Protein AF-A0A8S9JT14-F1 (afdb_monomer_lite)

pLDDT: mean 73.16, std 17.39, range [38.69, 92.38]

Structure (mmCIF, N/CA/C/O backbone):
data_AF-A0A8S9JT14-F1
#
_entry.id   AF-A0A8S9JT14-F1
#
loop_
_atom_site.group_PDB
_atom_site.id
_atom_site.type_symbol
_atom_site.label_atom_id
_atom_site.label_alt_id
_atom_site.label_comp_id
_atom_site.label_asym_id
_atom_site.label_entity_id
_atom_site.label_seq_id
_atom_site.pdbx_PDB_ins_code
_atom_site.Cartn_x
_atom_site.Cartn_y
_atom_site.Cartn_z
_atom_site.occupancy
_atom_site.B_iso_or_equiv
_atom_site.auth_seq_id
_atom_site.auth_comp_id
_atom_site.auth_asym_id
_atom_site.auth_atom_id
_atom_site.pdbx_PDB_model_num
ATOM 1 N N . MET A 1 1 ? 30.428 2.941 -35.596 1.00 40.94 1 MET A N 1
ATOM 2 C CA . MET A 1 1 ? 30.461 1.906 -34.538 1.00 40.94 1 MET A CA 1
ATOM 3 C C . MET A 1 1 ? 30.792 2.576 -33.208 1.00 40.94 1 MET A C 1
ATOM 5 O O . MET A 1 1 ? 31.959 2.821 -32.934 1.00 40.94 1 MET A O 1
ATOM 9 N N . GLY A 1 2 ? 29.779 2.973 -32.432 1.00 41.59 2 GLY A N 1
ATOM 10 C CA . GLY A 1 2 ? 29.974 3.657 -31.148 1.00 41.59 2 GLY A CA 1
ATOM 11 C C . GLY A 1 2 ? 30.221 2.654 -30.023 1.00 41.59 2 GLY A C 1
ATOM 12 O O . GLY A 1 2 ? 29.370 1.808 -29.765 1.00 41.59 2 GLY A O 1
ATOM 13 N N . ARG A 1 3 ? 31.388 2.726 -29.373 1.00 47.41 3 ARG A N 1
ATOM 14 C CA . ARG A 1 3 ? 31.677 1.968 -28.150 1.00 47.41 3 ARG A CA 1
ATOM 15 C C . ARG A 1 3 ? 31.032 2.692 -26.971 1.00 47.41 3 ARG A C 1
ATOM 17 O O . ARG A 1 3 ? 31.517 3.742 -26.564 1.00 47.41 3 ARG A O 1
ATOM 24 N N . PHE A 1 4 ? 29.962 2.129 -26.423 1.00 48.50 4 PHE A N 1
ATOM 25 C CA . PHE A 1 4 ? 29.478 2.517 -25.102 1.00 48.50 4 PHE A CA 1
ATOM 26 C C . PHE A 1 4 ? 30.401 1.876 -24.065 1.00 48.50 4 PHE A C 1
ATOM 28 O O . PHE A 1 4 ? 30.382 0.662 -23.871 1.00 48.50 4 PHE A O 1
ATOM 35 N N . GLN A 1 5 ? 31.267 2.684 -23.454 1.00 48.69 5 GLN A N 1
ATOM 36 C CA . GLN A 1 5 ? 31.993 2.274 -22.258 1.00 48.69 5 GLN A CA 1
ATOM 37 C C . GLN A 1 5 ? 31.032 2.395 -21.077 1.00 48.69 5 GLN A C 1
ATOM 39 O O . GLN A 1 5 ? 30.582 3.492 -20.755 1.00 48.69 5 GLN A O 1
ATOM 44 N N . TYR A 1 6 ? 30.691 1.267 -20.461 1.00 43.81 6 TYR A N 1
ATOM 45 C CA . TYR A 1 6 ? 29.984 1.262 -19.189 1.00 43.81 6 TYR A CA 1
ATOM 46 C C . TYR A 1 6 ? 30.978 1.655 -18.098 1.00 43.81 6 TYR A C 1
ATOM 48 O O . TYR A 1 6 ? 31.907 0.909 -17.795 1.00 43.81 6 TYR A O 1
ATOM 56 N N . LEU A 1 7 ? 30.791 2.851 -17.546 1.00 38.69 7 LEU A N 1
ATOM 57 C CA . LEU A 1 7 ? 31.433 3.270 -16.309 1.00 38.69 7 LEU A CA 1
ATOM 58 C C . LEU A 1 7 ? 30.882 2.386 -15.172 1.00 38.69 7 LEU A C 1
ATOM 60 O O . LEU A 1 7 ? 29.657 2.302 -15.039 1.00 38.69 7 LEU A O 1
ATOM 64 N N . PRO A 1 8 ? 31.723 1.711 -14.367 1.00 42.56 8 PRO A N 1
ATOM 65 C CA . PRO A 1 8 ? 31.253 1.017 -13.176 1.00 42.56 8 PRO A CA 1
ATOM 66 C C . PRO A 1 8 ? 30.692 2.070 -12.224 1.00 42.56 8 PRO A C 1
ATOM 68 O O . PRO A 1 8 ? 31.420 2.961 -11.794 1.00 42.56 8 PRO A O 1
ATOM 71 N N . GLN A 1 9 ? 29.387 2.014 -11.960 1.00 41.53 9 GLN A N 1
ATOM 72 C CA . GLN A 1 9 ? 28.732 2.935 -11.043 1.00 41.53 9 GLN A CA 1
ATOM 73 C C . GLN A 1 9 ? 29.337 2.727 -9.654 1.00 41.53 9 GLN A C 1
ATOM 75 O O . GLN A 1 9 ? 29.134 1.689 -9.019 1.00 41.53 9 GLN A O 1
ATOM 80 N N . GLU A 1 10 ? 30.150 3.694 -9.243 1.00 42.34 10 GLU A N 1
ATOM 81 C CA . GLU A 1 10 ? 30.853 3.673 -7.976 1.00 42.34 10 GLU A CA 1
ATOM 82 C C . GLU A 1 10 ? 29.845 3.614 -6.827 1.00 42.34 10 GLU A C 1
ATOM 84 O O . GLU A 1 10 ? 28.782 4.235 -6.827 1.00 42.34 10 GLU A O 1
ATOM 89 N N . LYS A 1 11 ? 30.195 2.751 -5.884 1.00 48.19 11 LYS A N 1
ATOM 90 C CA . LYS A 1 11 ? 29.461 2.336 -4.702 1.00 48.19 11 LYS A CA 1
ATOM 91 C C . LYS A 1 11 ? 29.070 3.561 -3.860 1.00 48.19 11 LYS A C 1
ATOM 93 O O . LYS A 1 11 ? 29.922 4.131 -3.186 1.00 48.19 11 LYS A O 1
ATOM 98 N N . GLU A 1 12 ? 27.790 3.938 -3.858 1.00 43.72 12 GLU A N 1
ATOM 99 C CA . GLU A 1 12 ? 27.249 4.854 -2.842 1.00 43.72 12 GLU A CA 1
ATOM 100 C C . GLU A 1 12 ? 27.121 4.106 -1.508 1.00 43.72 12 GLU A C 1
ATOM 102 O O . GLU A 1 12 ? 26.094 3.533 -1.142 1.00 43.72 12 GLU A O 1
ATOM 107 N N . GLU A 1 13 ? 28.233 4.082 -0.787 1.00 52.16 13 GLU A N 1
ATOM 108 C CA . GLU A 1 13 ? 28.308 3.757 0.627 1.00 52.16 13 GLU A CA 1
ATOM 109 C C . GLU A 1 13 ? 27.753 4.962 1.406 1.00 52.16 13 GLU A C 1
ATOM 111 O O . GLU A 1 13 ? 28.451 5.943 1.636 1.00 52.16 13 GLU A O 1
ATOM 116 N N . GLY A 1 14 ? 26.458 4.937 1.738 1.00 45.75 14 GLY A N 1
ATOM 117 C CA . GLY A 1 14 ? 25.844 6.023 2.513 1.00 45.75 14 GLY A CA 1
ATOM 118 C C . GLY A 1 14 ? 24.320 6.073 2.546 1.00 45.75 14 GLY A C 1
ATOM 119 O O . GLY A 1 14 ? 23.759 6.714 3.432 1.00 45.75 14 GLY A O 1
ATOM 120 N N . MET A 1 15 ? 23.616 5.374 1.654 1.00 41.88 15 MET A N 1
ATOM 121 C CA . MET A 1 15 ? 22.169 5.236 1.795 1.00 41.88 15 MET A CA 1
ATOM 122 C C . MET A 1 15 ? 21.904 4.036 2.690 1.00 41.88 15 MET A C 1
ATOM 124 O O . MET A 1 15 ? 21.911 2.905 2.210 1.00 41.88 15 MET A O 1
ATOM 128 N N . SER A 1 16 ? 21.744 4.286 3.996 1.00 42.28 16 SER A N 1
ATOM 129 C CA . SER A 1 16 ? 21.322 3.291 4.984 1.00 42.28 16 SER A CA 1
ATOM 130 C C . SER A 1 16 ? 20.284 2.386 4.343 1.00 42.28 16 SER A C 1
ATOM 132 O O . SER A 1 16 ? 19.153 2.823 4.103 1.00 42.28 16 SER A O 1
ATOM 134 N N . VAL A 1 17 ? 20.710 1.161 4.002 1.00 45.09 17 VAL A N 1
ATOM 135 C CA . VAL A 1 17 ? 19.849 0.091 3.507 1.00 45.09 17 VAL A CA 1
ATOM 136 C C . VAL A 1 17 ? 18.736 0.054 4.511 1.00 45.09 17 VAL A C 1
ATOM 138 O O . VAL A 1 17 ? 18.968 -0.272 5.673 1.00 45.09 17 VAL A O 1
ATOM 141 N N . SER A 1 18 ? 17.583 0.564 4.093 1.00 43.09 18 SER A N 1
ATOM 142 C CA . SER A 1 18 ? 16.509 0.866 5.006 1.00 43.09 18 SER A CA 1
ATOM 143 C C . SER A 1 18 ? 16.251 -0.434 5.736 1.00 43.09 18 SER A C 1
ATOM 145 O O . SER A 1 18 ? 15.911 -1.439 5.107 1.00 43.09 18 SER A O 1
ATOM 147 N N . THR A 1 19 ? 16.491 -0.472 7.039 1.00 53.97 19 THR A N 1
ATOM 148 C CA . THR A 1 19 ? 15.917 -1.530 7.849 1.00 53.97 19 THR A CA 1
ATOM 149 C C . THR A 1 19 ? 14.422 -1.399 7.599 1.00 53.97 19 THR A C 1
ATOM 151 O O . THR A 1 19 ? 13.896 -0.285 7.486 1.00 53.97 19 TH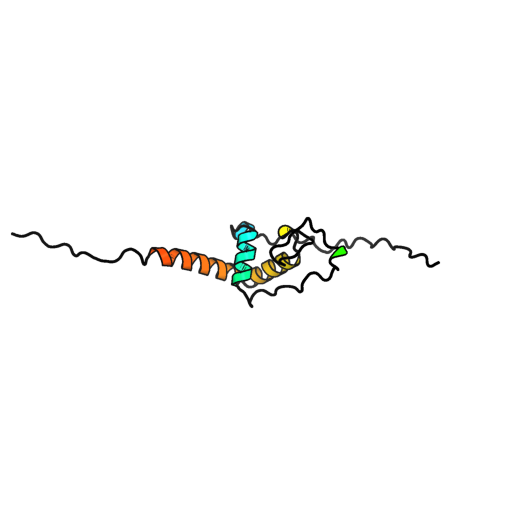R A O 1
ATOM 154 N N . TRP A 1 20 ? 13.740 -2.505 7.327 1.00 52.53 20 TRP A N 1
ATOM 155 C CA . TRP A 1 20 ? 12.284 -2.473 7.239 1.00 52.53 20 TRP A CA 1
ATOM 156 C C . TRP A 1 20 ? 11.734 -1.670 8.418 1.00 52.53 20 TRP A C 1
ATOM 158 O O . TRP A 1 20 ? 12.276 -1.832 9.516 1.00 52.53 20 TRP A O 1
ATOM 168 N N . PRO A 1 21 ? 10.740 -0.774 8.215 1.00 63.75 21 PRO A N 1
ATOM 169 C CA . PRO A 1 21 ? 10.074 -0.195 9.370 1.00 63.75 21 PRO A CA 1
ATOM 170 C C . PRO A 1 21 ? 9.668 -1.373 10.244 1.00 63.75 21 PRO A C 1
ATOM 172 O O . PRO A 1 21 ? 9.140 -2.358 9.718 1.00 63.75 21 PRO A O 1
ATOM 175 N N . ASP A 1 22 ? 10.030 -1.319 11.523 1.00 62.28 22 ASP A N 1
ATOM 176 C CA . ASP A 1 22 ? 9.795 -2.432 12.425 1.00 62.28 22 ASP A CA 1
ATOM 177 C C . ASP A 1 22 ? 8.288 -2.558 12.670 1.00 62.28 22 ASP A C 1
ATOM 179 O O . ASP A 1 22 ? 7.699 -1.972 13.579 1.00 62.28 22 ASP A O 1
ATOM 183 N N . ILE A 1 23 ? 7.643 -3.267 11.749 1.00 66.38 23 ILE A N 1
ATOM 184 C CA . ILE A 1 23 ? 6.221 -3.579 11.754 1.00 66.38 23 ILE A CA 1
ATOM 185 C C . ILE A 1 23 ? 5.929 -4.774 12.659 1.00 66.38 23 ILE A C 1
ATOM 187 O O . ILE A 1 23 ? 4.756 -5.078 12.864 1.00 66.38 23 ILE A O 1
ATOM 191 N N . SER A 1 24 ? 6.954 -5.412 13.249 1.00 65.69 24 SER A N 1
ATOM 192 C CA . SER A 1 24 ? 6.756 -6.491 14.225 1.00 65.69 24 SER A CA 1
ATOM 193 C C . SER A 1 24 ? 5.907 -6.012 15.407 1.00 65.69 24 SER A C 1
ATOM 195 O O . SER A 1 24 ? 5.060 -6.747 15.910 1.00 65.69 24 SER A O 1
ATOM 197 N N . HIS A 1 25 ? 6.019 -4.728 15.757 1.00 67.81 25 HIS A N 1
ATOM 198 C CA . HIS A 1 25 ? 5.199 -4.086 16.780 1.00 67.81 25 HIS A CA 1
ATOM 199 C C . HIS A 1 25 ? 3.703 -4.003 16.443 1.00 67.81 25 HIS A C 1
ATOM 201 O O . HIS A 1 25 ? 2.893 -3.836 17.352 1.00 67.81 25 HIS A O 1
ATOM 207 N N . LEU A 1 26 ? 3.315 -4.088 15.167 1.00 70.44 26 LEU A N 1
ATOM 208 C CA . LEU A 1 26 ? 1.912 -3.998 14.750 1.00 70.44 26 LEU A CA 1
ATOM 209 C C . LEU A 1 26 ? 1.196 -5.349 14.784 1.00 70.44 26 LEU A C 1
ATOM 211 O O . LEU A 1 26 ? -0.022 -5.365 14.667 1.00 70.44 26 LEU A O 1
ATOM 215 N N . SER A 1 27 ? 1.919 -6.461 14.974 1.00 75.88 27 SER A N 1
ATOM 216 C CA . SER A 1 27 ? 1.350 -7.817 15.055 1.00 75.88 27 SER A CA 1
ATOM 217 C C . SER A 1 27 ? 0.428 -8.191 13.878 1.00 75.88 27 SER A C 1
ATOM 219 O O . SER A 1 27 ? -0.511 -8.958 14.064 1.00 75.88 27 SER A O 1
ATOM 221 N N . ILE A 1 28 ? 0.671 -7.651 12.677 1.00 82.75 28 ILE A N 1
ATOM 222 C CA . ILE A 1 28 ? -0.105 -7.958 11.464 1.00 82.75 28 ILE A CA 1
ATOM 223 C C . ILE A 1 28 ? 0.785 -8.525 10.367 1.00 82.75 28 ILE A C 1
ATOM 225 O O . ILE A 1 28 ? 1.964 -8.184 10.251 1.00 82.75 28 ILE A O 1
ATOM 229 N N . SER A 1 29 ? 0.201 -9.377 9.534 1.00 87.06 29 SER A N 1
ATOM 230 C CA . SER A 1 29 ? 0.874 -9.943 8.369 1.00 87.06 29 SER A CA 1
ATOM 231 C C . SER A 1 29 ? 0.953 -8.943 7.203 1.00 87.06 29 SER A C 1
ATOM 233 O O . SER A 1 29 ? 0.141 -8.023 7.083 1.00 87.06 29 SER A O 1
ATOM 235 N N . THR A 1 30 ? 1.912 -9.131 6.289 1.00 86.19 30 THR A N 1
ATOM 236 C CA . THR A 1 30 ? 2.034 -8.336 5.049 1.00 86.19 30 THR A CA 1
ATOM 237 C C . THR A 1 30 ? 0.727 -8.240 4.238 1.00 86.19 30 THR A C 1
ATOM 239 O O . THR A 1 30 ? 0.364 -7.125 3.853 1.00 86.19 30 THR A O 1
ATOM 242 N N . PRO A 1 31 ? -0.029 -9.330 3.977 1.00 88.25 31 PRO A N 1
ATOM 243 C CA . PRO A 1 31 ? -1.292 -9.224 3.242 1.00 88.25 31 PRO A CA 1
ATOM 244 C C . PRO A 1 31 ? -2.364 -8.426 3.998 1.00 88.25 31 PRO A C 1
ATOM 246 O O . PRO A 1 31 ? -3.112 -7.667 3.376 1.00 88.25 31 PRO A O 1
ATOM 249 N N . GLU A 1 32 ? -2.433 -8.546 5.326 1.00 89.44 32 GLU A N 1
ATOM 250 C CA . GLU A 1 32 ? -3.349 -7.746 6.148 1.00 89.44 32 GLU A CA 1
ATOM 251 C C . GLU A 1 32 ? -2.991 -6.265 6.100 1.00 89.44 32 GLU A C 1
ATOM 253 O O . GLU A 1 32 ? -3.879 -5.428 5.938 1.00 89.44 32 GLU A O 1
ATOM 258 N N . LEU A 1 33 ? -1.698 -5.942 6.156 1.00 89.56 33 LEU A N 1
ATOM 259 C CA . LEU A 1 33 ? -1.207 -4.579 6.009 1.00 89.56 33 LEU A CA 1
ATOM 260 C C . LEU A 1 33 ? -1.614 -3.985 4.657 1.00 89.56 33 LEU A C 1
ATOM 262 O O . LEU A 1 33 ? -2.202 -2.906 4.613 1.00 89.56 33 LEU A O 1
ATOM 266 N N . VAL A 1 34 ? -1.378 -4.699 3.554 1.00 90.38 34 VAL A N 1
ATOM 267 C CA . VAL A 1 34 ? -1.787 -4.240 2.215 1.00 90.38 34 VAL A CA 1
ATOM 268 C C . VAL A 1 34 ? -3.305 -4.056 2.130 1.00 90.38 34 VAL A C 1
ATOM 270 O O . VAL A 1 34 ? -3.787 -3.093 1.528 1.00 90.38 34 VAL A O 1
ATOM 273 N N . ASN A 1 35 ? -4.083 -4.944 2.753 1.00 90.50 35 ASN A N 1
ATOM 274 C CA . ASN A 1 35 ? -5.534 -4.800 2.814 1.00 90.50 35 ASN A CA 1
ATOM 275 C C . ASN A 1 35 ? -5.971 -3.579 3.642 1.00 90.50 35 ASN A C 1
ATOM 277 O O . ASN A 1 35 ? -6.882 -2.865 3.226 1.00 90.50 35 ASN A O 1
ATOM 281 N N . ALA A 1 36 ? -5.329 -3.317 4.781 1.00 90.56 36 ALA A N 1
ATOM 282 C CA . ALA A 1 36 ? -5.613 -2.158 5.622 1.00 90.56 36 ALA A CA 1
ATOM 283 C C . ALA A 1 36 ? -5.323 -0.850 4.874 1.00 90.56 36 ALA A C 1
ATOM 285 O O . ALA A 1 36 ? -6.191 0.016 4.790 1.00 90.56 36 ALA A O 1
ATOM 286 N N . LEU A 1 37 ? -4.157 -0.747 4.230 1.00 90.56 37 LEU A N 1
ATOM 287 C CA . LEU A 1 37 ? -3.796 0.411 3.408 1.00 90.56 37 LEU A CA 1
ATOM 288 C C . LEU A 1 37 ? -4.816 0.656 2.289 1.00 90.56 37 LEU A C 1
ATOM 290 O O . LEU A 1 37 ? -5.229 1.787 2.047 1.00 90.56 37 LEU A O 1
ATOM 294 N N . ARG A 1 38 ? -5.304 -0.407 1.645 1.00 89.00 38 ARG A N 1
ATOM 295 C CA . ARG A 1 38 ? -6.342 -0.285 0.615 1.00 89.00 38 ARG A CA 1
ATOM 296 C C . ARG A 1 38 ? -7.657 0.279 1.164 1.00 89.00 38 ARG A C 1
ATOM 298 O O . ARG A 1 38 ? -8.320 1.035 0.461 1.00 89.00 38 ARG A O 1
ATOM 305 N N . GLN A 1 39 ? -8.029 -0.065 2.397 1.00 90.31 39 GLN A N 1
ATOM 306 C CA . GLN A 1 39 ? -9.228 0.471 3.052 1.00 90.31 39 GLN A CA 1
ATOM 307 C C . GLN A 1 39 ? -9.060 1.931 3.499 1.00 90.31 39 GLN A C 1
ATOM 309 O O . GLN A 1 39 ? -10.032 2.681 3.491 1.00 90.31 39 GLN A O 1
ATOM 314 N N . MET A 1 40 ? -7.837 2.356 3.828 1.00 90.19 40 MET A N 1
ATOM 315 C CA . MET A 1 40 ? -7.528 3.755 4.151 1.00 90.19 40 MET A CA 1
ATOM 316 C C . MET A 1 40 ? -7.673 4.703 2.943 1.00 90.19 40 MET A C 1
ATOM 318 O O . MET A 1 40 ? -7.778 5.920 3.119 1.00 90.19 40 MET A O 1
ATOM 322 N N . GLY A 1 41 ? -7.708 4.166 1.718 1.00 86.06 41 GLY A N 1
ATOM 323 C CA . GLY A 1 41 ? -8.084 4.899 0.510 1.00 86.06 41 GLY A CA 1
ATOM 324 C C . GLY A 1 41 ? -7.207 6.125 0.252 1.00 86.06 41 GLY A C 1
ATOM 325 O O . GLY A 1 41 ? -5.996 6.009 0.096 1.00 86.06 41 GLY A O 1
ATOM 326 N N . GLN A 1 42 ? -7.821 7.313 0.212 1.00 80.94 42 GLN A N 1
ATOM 327 C CA . GLN A 1 42 ? -7.163 8.574 -0.162 1.00 80.94 42 GLN A CA 1
ATOM 328 C C . GLN A 1 42 ? -6.017 8.990 0.779 1.00 80.94 42 GLN A C 1
ATOM 330 O O . GLN A 1 42 ? -5.159 9.776 0.377 1.00 80.94 42 GLN A O 1
ATOM 335 N N . GLN A 1 43 ? -5.994 8.461 2.007 1.00 78.81 43 GLN A N 1
ATOM 336 C CA . GLN A 1 43 ? -4.924 8.703 2.979 1.00 78.81 43 GLN A CA 1
ATOM 337 C C . GLN A 1 43 ? -3.612 8.013 2.593 1.00 78.81 43 GLN A C 1
ATOM 339 O O . GLN A 1 43 ? -2.559 8.402 3.095 1.00 78.81 43 GLN A O 1
ATOM 344 N N . VAL A 1 44 ? -3.682 7.009 1.712 1.00 83.75 44 VAL A N 1
ATOM 345 C CA . VAL A 1 44 ? -2.531 6.279 1.190 1.00 83.75 44 VAL A CA 1
ATOM 346 C C . VAL A 1 44 ? -2.150 6.868 -0.156 1.00 83.75 44 VAL A C 1
ATOM 348 O O . VAL A 1 44 ? -2.925 6.848 -1.117 1.00 83.75 44 VAL A O 1
ATOM 351 N N . LYS A 1 45 ? -0.930 7.386 -0.252 1.00 77.19 45 LYS A N 1
ATOM 352 C CA . LYS A 1 45 ? -0.376 7.828 -1.528 1.00 77.19 45 LYS A CA 1
ATOM 353 C C . LYS A 1 45 ? 0.099 6.606 -2.298 1.00 77.19 45 LYS A C 1
ATOM 355 O O . LYS A 1 45 ? 1.256 6.207 -2.205 1.00 77.19 45 LYS A O 1
ATOM 360 N N . CYS A 1 46 ? -0.798 6.017 -3.087 1.00 65.62 46 CYS A N 1
ATOM 361 C CA . CYS A 1 46 ? -0.393 4.992 -4.038 1.00 65.62 46 CYS A CA 1
ATOM 362 C C . CYS A 1 46 ? 0.647 5.582 -5.007 1.00 65.62 46 CYS A C 1
ATOM 364 O O . CYS A 1 46 ? 0.369 6.583 -5.677 1.00 65.62 46 CYS A O 1
ATOM 366 N N . PRO A 1 47 ? 1.839 4.980 -5.100 1.00 65.31 47 PRO A N 1
ATOM 367 C CA . PRO A 1 47 ? 2.835 5.391 -6.068 1.00 65.31 47 PRO A CA 1
ATOM 368 C C . PRO A 1 47 ? 2.306 5.184 -7.492 1.00 65.31 47 PRO A C 1
ATOM 370 O O . PRO A 1 47 ? 1.476 4.299 -7.730 1.00 65.31 47 PRO A O 1
ATOM 373 N N . PRO A 1 48 ? 2.814 5.949 -8.472 1.00 65.25 48 PRO A N 1
ATOM 374 C CA . PRO A 1 48 ? 2.611 5.627 -9.876 1.00 65.25 48 PRO A CA 1
ATOM 375 C C . PRO A 1 48 ? 3.038 4.183 -10.156 1.00 65.25 48 PRO A C 1
ATOM 377 O O . PRO A 1 48 ? 4.039 3.716 -9.606 1.00 65.25 48 PRO A O 1
ATOM 380 N N . LYS A 1 49 ? 2.312 3.498 -11.051 1.00 64.88 49 LYS A N 1
ATOM 381 C CA . LYS A 1 49 ? 2.699 2.163 -11.528 1.00 64.88 49 LYS A CA 1
ATOM 382 C C . LYS A 1 49 ? 4.151 2.167 -12.003 1.00 64.88 49 LYS A C 1
ATOM 384 O O . LYS A 1 49 ? 4.661 3.186 -12.478 1.00 64.88 49 LYS A O 1
ATOM 389 N N . MET A 1 50 ? 4.804 1.016 -11.862 1.00 64.94 50 MET A N 1
ATOM 390 C CA . MET A 1 50 ? 6.226 0.857 -12.144 1.00 64.94 50 MET A CA 1
ATOM 391 C C . MET A 1 50 ? 6.564 1.422 -13.532 1.00 64.94 50 MET A C 1
ATOM 393 O O . MET A 1 50 ? 5.957 1.045 -14.529 1.00 64.94 50 MET A O 1
ATOM 397 N N . LYS A 1 51 ? 7.529 2.345 -13.613 1.00 67.19 51 LYS A N 1
ATOM 398 C CA . LYS A 1 51 ? 7.873 3.013 -14.884 1.00 67.19 51 LYS A CA 1
ATOM 399 C C . LYS A 1 51 ? 8.620 2.107 -15.868 1.00 67.19 51 LYS A C 1
ATOM 401 O O . LYS A 1 51 ? 8.762 2.465 -17.032 1.00 67.19 51 LYS A O 1
ATOM 406 N N . ALA A 1 52 ? 9.119 0.963 -15.401 1.00 67.44 52 ALA A N 1
ATOM 407 C CA . ALA A 1 52 ? 9.798 -0.003 -16.249 1.00 67.44 52 ALA A CA 1
ATOM 408 C C . ALA A 1 52 ? 8.804 -0.613 -17.259 1.00 67.44 52 ALA A C 1
ATOM 410 O O . ALA A 1 52 ? 7.708 -1.006 -16.838 1.00 67.44 52 ALA A O 1
ATOM 411 N N . PRO A 1 53 ? 9.172 -0.714 -18.553 1.00 68.81 53 PRO A N 1
ATOM 412 C CA . PRO A 1 53 ? 8.357 -1.400 -19.551 1.00 68.81 53 PRO A CA 1
ATOM 413 C C . PRO A 1 53 ? 8.086 -2.848 -19.140 1.00 68.81 53 PRO A C 1
ATOM 415 O O . PRO A 1 53 ? 8.929 -3.471 -18.492 1.00 68.81 53 PRO A O 1
ATOM 418 N N . ASP A 1 54 ? 6.945 -3.396 -19.557 1.00 69.12 54 ASP A N 1
ATOM 419 C CA . ASP A 1 54 ? 6.515 -4.750 -19.181 1.00 69.12 54 ASP A CA 1
ATOM 420 C C . ASP A 1 54 ? 7.559 -5.831 -19.502 1.00 69.12 54 ASP A C 1
ATOM 422 O O . ASP A 1 54 ? 7.706 -6.787 -18.748 1.00 69.12 54 ASP A O 1
ATOM 426 N N . SER A 1 55 ? 8.367 -5.638 -20.550 1.00 69.00 55 SER A N 1
ATOM 427 C CA . SER A 1 55 ? 9.459 -6.543 -20.936 1.00 69.00 55 SER A CA 1
ATOM 428 C C . SER A 1 55 ? 10.594 -6.656 -19.910 1.00 69.00 55 SER A C 1
ATOM 430 O O . SER A 1 55 ? 11.366 -7.607 -19.962 1.00 69.00 55 SER A O 1
ATOM 432 N N . PHE A 1 56 ? 10.725 -5.686 -19.002 1.00 68.25 56 PHE A N 1
ATOM 433 C CA . PHE A 1 56 ? 11.715 -5.694 -17.918 1.00 68.25 56 PHE A CA 1
ATOM 434 C C . PHE A 1 56 ? 11.123 -6.182 -16.593 1.00 68.25 56 PHE A C 1
ATOM 436 O O 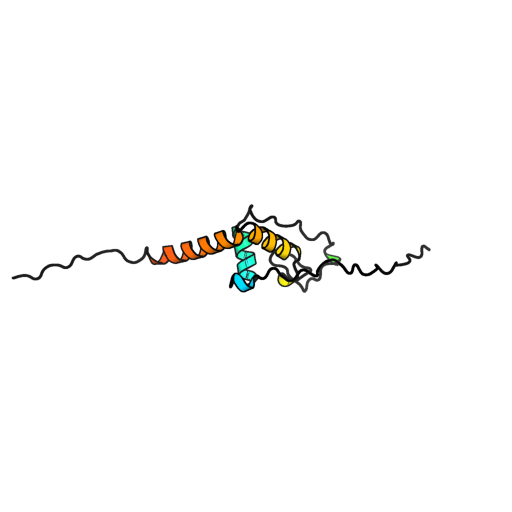. PHE A 1 56 ? 11.832 -6.264 -15.590 1.00 68.25 56 PHE A O 1
ATOM 443 N N . ARG A 1 57 ? 9.821 -6.485 -16.565 1.00 80.38 57 ARG A N 1
ATOM 444 C CA . ARG A 1 57 ? 9.140 -7.000 -15.380 1.00 80.38 57 ARG A CA 1
ATOM 445 C C . ARG A 1 57 ? 9.278 -8.515 -15.372 1.00 80.38 57 ARG A C 1
ATOM 447 O O . ARG A 1 57 ? 8.988 -9.173 -16.364 1.00 80.38 57 ARG A O 1
ATOM 454 N N . ASN A 1 58 ? 9.711 -9.076 -14.248 1.00 80.62 58 ASN A N 1
ATOM 455 C CA . ASN A 1 58 ? 9.691 -10.519 -14.054 1.00 80.62 58 ASN A CA 1
ATOM 456 C C . ASN A 1 58 ? 8.236 -10.988 -13.820 1.00 80.62 58 ASN A C 1
ATOM 458 O O . ASN A 1 58 ? 7.676 -10.663 -12.770 1.00 80.62 58 ASN A O 1
ATOM 462 N N . PRO A 1 59 ? 7.623 -11.761 -14.739 1.00 82.94 59 PRO A N 1
ATOM 463 C CA . PRO A 1 59 ? 6.245 -12.234 -14.592 1.00 82.94 59 PRO A CA 1
ATOM 464 C C . PRO A 1 59 ? 6.083 -13.284 -13.483 1.00 82.94 59 PRO A C 1
ATOM 466 O O . PRO A 1 59 ? 4.969 -13.554 -13.055 1.00 82.94 59 PRO A O 1
ATOM 469 N N . GLY A 1 60 ? 7.176 -13.873 -12.988 1.00 88.38 60 GLY A N 1
ATOM 470 C CA . GLY A 1 60 ? 7.149 -14.806 -11.861 1.00 88.38 60 GLY A CA 1
ATOM 471 C C . GLY A 1 60 ? 7.037 -14.133 -10.489 1.00 88.38 60 GLY A C 1
ATOM 472 O O . GLY A 1 60 ? 6.938 -14.834 -9.484 1.00 88.38 60 GLY A O 1
ATOM 473 N N . LEU A 1 61 ? 7.084 -12.798 -10.419 1.00 89.88 61 LEU A N 1
ATOM 474 C CA . LEU A 1 61 ? 7.020 -12.036 -9.171 1.00 89.88 61 LEU A CA 1
ATOM 475 C C . LEU A 1 61 ? 5.818 -11.094 -9.193 1.00 89.88 61 LEU A C 1
ATOM 477 O O . LEU A 1 61 ? 5.656 -10.326 -10.140 1.00 89.88 61 LEU A O 1
ATOM 481 N N . TRP A 1 62 ? 5.008 -11.138 -8.136 1.00 90.25 62 TRP A N 1
ATOM 482 C CA . TRP A 1 62 ? 3.773 -10.367 -8.004 1.00 90.25 62 TRP A CA 1
ATOM 483 C C . TRP A 1 62 ? 3.803 -9.460 -6.773 1.00 90.25 62 TRP A C 1
ATOM 485 O O . TRP A 1 62 ? 4.156 -9.904 -5.679 1.00 90.25 62 TRP A O 1
ATOM 495 N N . CYS A 1 63 ? 3.386 -8.206 -6.950 1.00 89.62 63 CYS A N 1
ATOM 496 C CA . CYS A 1 63 ? 3.247 -7.227 -5.879 1.00 89.62 63 CYS A CA 1
ATOM 497 C C . CYS A 1 63 ? 1.771 -6.862 -5.689 1.00 89.62 63 CYS A C 1
ATOM 499 O O . CYS A 1 63 ? 1.175 -6.175 -6.520 1.00 89.62 63 CYS A O 1
ATOM 501 N N . ASP A 1 64 ? 1.186 -7.255 -4.558 1.00 89.62 64 ASP A N 1
ATOM 502 C CA . ASP A 1 64 ? -0.222 -7.007 -4.222 1.00 89.62 64 ASP A CA 1
ATOM 503 C C . ASP A 1 64 ? -0.539 -5.530 -4.000 1.00 89.62 64 ASP A C 1
ATOM 505 O O . ASP A 1 64 ? -1.667 -5.091 -4.239 1.00 89.62 64 ASP A O 1
ATOM 509 N N . PHE A 1 65 ? 0.453 -4.755 -3.557 1.00 87.69 65 PHE A N 1
ATOM 510 C CA . PHE A 1 65 ? 0.301 -3.319 -3.341 1.00 87.69 65 PHE A CA 1
ATOM 511 C C . PHE A 1 65 ? 0.113 -2.566 -4.665 1.00 87.69 65 PHE A C 1
ATOM 513 O O . PHE A 1 65 ? -0.774 -1.721 -4.774 1.00 87.69 65 PHE A O 1
ATOM 520 N N . HIS A 1 66 ? 0.888 -2.916 -5.696 1.00 86.62 66 HIS A N 1
ATOM 521 C CA . HIS A 1 66 ? 0.747 -2.333 -7.034 1.00 86.62 66 HIS A CA 1
ATOM 522 C C . HIS A 1 66 ? -0.259 -3.072 -7.926 1.00 86.62 66 HIS A C 1
ATOM 524 O O . HIS A 1 66 ? -0.701 -2.505 -8.928 1.00 86.62 66 HIS A O 1
ATOM 530 N N . ARG A 1 67 ? -0.633 -4.307 -7.561 1.00 87.69 67 ARG A N 1
ATOM 531 C CA . ARG A 1 67 ? -1.402 -5.246 -8.393 1.00 87.69 67 ARG A CA 1
ATOM 532 C C . ARG A 1 67 ? -0.758 -5.439 -9.765 1.00 87.69 67 ARG A C 1
ATOM 534 O O . ARG A 1 67 ? -1.417 -5.302 -10.796 1.00 87.69 67 ARG A O 1
ATOM 541 N N . ASP A 1 68 ? 0.548 -5.680 -9.751 1.00 86.50 68 ASP A N 1
ATOM 542 C CA . ASP A 1 68 ? 1.378 -5.736 -10.949 1.00 86.50 68 ASP A CA 1
ATOM 543 C C . ASP A 1 68 ? 2.565 -6.694 -10.771 1.00 86.50 68 ASP A C 1
ATOM 545 O O . ASP A 1 68 ? 2.940 -7.045 -9.647 1.00 86.50 68 ASP A O 1
ATOM 549 N N . HIS A 1 69 ? 3.162 -7.096 -11.893 1.00 86.69 69 HIS A N 1
ATOM 550 C CA . HIS A 1 69 ? 4.321 -7.981 -11.924 1.00 86.69 69 HIS A CA 1
ATOM 551 C C . HIS A 1 69 ? 5.645 -7.214 -11.829 1.00 86.69 69 HIS A C 1
ATOM 553 O O . HIS A 1 69 ? 5.759 -6.050 -12.217 1.00 86.69 69 HIS A O 1
ATOM 559 N N . GLY A 1 70 ? 6.685 -7.904 -11.364 1.00 85.62 70 GLY A N 1
ATOM 560 C CA . GLY A 1 70 ? 8.072 -7.448 -11.438 1.00 85.62 70 GLY A CA 1
ATOM 561 C C . GLY A 1 70 ? 8.868 -7.642 -10.153 1.00 85.62 70 GLY A C 1
ATOM 562 O O . GLY A 1 70 ? 10.043 -7.985 -10.227 1.00 85.62 70 GLY A O 1
ATOM 563 N N . HIS A 1 71 ? 8.235 -7.469 -8.993 1.00 88.50 71 HIS A N 1
ATOM 564 C CA . HIS A 1 71 ? 8.823 -7.693 -7.668 1.00 88.50 71 HIS A CA 1
ATOM 565 C C . HIS A 1 71 ? 7.772 -8.271 -6.721 1.00 88.50 71 HIS A C 1
ATOM 567 O O . HIS A 1 71 ? 6.579 -8.184 -7.006 1.00 88.50 71 HIS A O 1
ATOM 573 N N . LYS A 1 72 ? 8.209 -8.860 -5.603 1.00 90.50 72 LYS A N 1
ATOM 574 C CA . LYS A 1 72 ? 7.289 -9.323 -4.561 1.00 90.50 72 LYS A CA 1
ATOM 575 C C . LYS A 1 72 ? 6.826 -8.165 -3.684 1.00 90.50 72 LYS A C 1
ATOM 577 O O . LYS A 1 72 ? 7.534 -7.168 -3.558 1.00 90.50 72 LYS A O 1
ATOM 582 N N . THR A 1 73 ? 5.670 -8.304 -3.042 1.00 88.75 73 THR A N 1
ATOM 583 C CA . THR A 1 73 ? 5.141 -7.306 -2.097 1.00 88.75 73 THR A CA 1
ATOM 584 C C . THR A 1 73 ? 6.151 -6.950 -1.002 1.00 88.75 73 THR A C 1
ATOM 586 O O . THR A 1 73 ? 6.267 -5.782 -0.636 1.00 88.75 73 THR A O 1
ATOM 589 N N . GLU A 1 74 ? 6.924 -7.925 -0.520 1.00 87.88 74 GLU A N 1
ATOM 590 C CA . GLU A 1 74 ? 7.949 -7.707 0.503 1.00 87.88 74 GLU A CA 1
ATOM 591 C C . GLU A 1 74 ? 9.074 -6.787 -0.012 1.00 87.88 74 GLU A C 1
ATOM 593 O O . GLU A 1 74 ? 9.536 -5.875 0.669 1.00 87.88 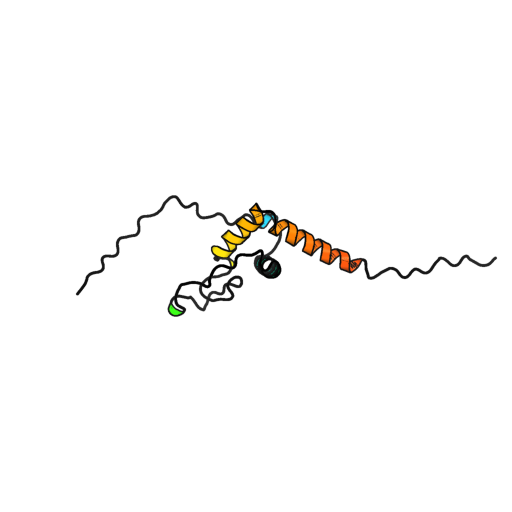74 GLU A O 1
ATOM 598 N N . ASP A 1 75 ? 9.463 -6.923 -1.273 1.00 86.88 75 ASP A N 1
ATOM 599 C CA . ASP A 1 75 ? 10.542 -6.119 -1.854 1.00 86.88 75 ASP A CA 1
ATOM 600 C C . ASP A 1 75 ? 10.070 -4.723 -2.308 1.00 86.88 75 ASP A C 1
ATOM 602 O O . ASP A 1 75 ? 10.837 -3.934 -2.866 1.00 86.88 75 ASP A O 1
ATOM 606 N N . CYS A 1 76 ? 8.797 -4.382 -2.080 1.00 87.69 76 CYS A N 1
ATOM 607 C CA . CYS A 1 76 ? 8.207 -3.139 -2.552 1.00 87.69 76 CYS A CA 1
ATOM 608 C C . CYS A 1 76 ? 8.687 -1.929 -1.733 1.00 87.69 76 CYS A C 1
ATOM 610 O O . CYS A 1 76 ? 8.137 -1.581 -0.688 1.00 87.69 76 CYS A O 1
ATOM 612 N N . ILE A 1 77 ? 9.692 -1.220 -2.249 1.00 84.88 77 ILE A N 1
ATOM 613 C CA . ILE A 1 77 ? 10.245 -0.002 -1.626 1.00 84.88 77 ILE A CA 1
ATOM 614 C C . ILE A 1 77 ? 9.156 1.047 -1.379 1.00 84.88 77 ILE A C 1
ATOM 616 O O . ILE A 1 77 ? 9.121 1.686 -0.330 1.00 84.88 77 ILE A O 1
ATOM 620 N N . ALA A 1 78 ? 8.245 1.212 -2.333 1.00 85.88 78 ALA A N 1
ATOM 621 C CA . ALA A 1 78 ? 7.219 2.235 -2.250 1.00 85.88 78 ALA A CA 1
ATOM 622 C C . ALA A 1 78 ? 6.178 1.932 -1.154 1.00 85.88 78 ALA A C 1
ATOM 624 O O . ALA A 1 78 ? 5.808 2.835 -0.405 1.00 85.88 78 ALA A O 1
ATOM 625 N N . LEU A 1 79 ? 5.804 0.656 -0.984 1.00 88.06 79 LEU A N 1
ATOM 626 C CA . LEU A 1 79 ? 5.011 0.195 0.160 1.00 88.06 79 LEU A CA 1
ATOM 627 C C . LEU A 1 79 ? 5.720 0.525 1.480 1.00 88.06 79 LEU A C 1
ATOM 629 O O . LEU A 1 79 ? 5.108 1.063 2.398 1.00 88.06 79 LEU A O 1
ATOM 633 N N . ARG A 1 80 ? 7.024 0.240 1.573 1.00 86.56 80 ARG A N 1
ATOM 634 C CA . ARG A 1 80 ? 7.810 0.467 2.795 1.00 86.56 80 ARG A CA 1
ATOM 635 C C . ARG A 1 80 ? 7.887 1.945 3.177 1.00 86.56 80 ARG A C 1
ATOM 637 O O . ARG A 1 80 ? 7.757 2.267 4.357 1.00 86.56 80 ARG A O 1
ATOM 644 N N . ILE A 1 81 ? 8.072 2.830 2.198 1.00 86.75 81 ILE A N 1
ATOM 645 C CA . ILE A 1 81 ? 8.060 4.283 2.413 1.00 86.75 81 ILE A CA 1
ATOM 646 C C . ILE A 1 81 ? 6.692 4.722 2.938 1.00 86.75 81 ILE A C 1
ATOM 648 O O . ILE A 1 81 ? 6.621 5.397 3.962 1.00 86.75 81 ILE A O 1
ATOM 652 N N . GLU A 1 82 ? 5.614 4.299 2.281 1.00 90.06 82 GLU A N 1
ATOM 653 C CA . GLU A 1 82 ? 4.259 4.717 2.643 1.00 90.06 82 GLU A CA 1
ATOM 654 C C . GLU A 1 82 ? 3.863 4.242 4.048 1.00 90.06 82 GLU A C 1
ATOM 656 O O . GLU A 1 82 ? 3.372 5.026 4.860 1.00 90.06 82 GLU A O 1
ATOM 661 N N . VAL A 1 83 ? 4.165 2.985 4.389 1.00 89.38 83 VAL A N 1
ATOM 662 C CA . VAL A 1 83 ? 3.946 2.429 5.735 1.00 89.38 83 VAL A CA 1
ATOM 663 C C . VAL A 1 83 ? 4.696 3.235 6.790 1.00 89.38 83 VAL A C 1
ATOM 665 O O . VAL A 1 83 ? 4.124 3.597 7.816 1.00 89.38 83 VAL A O 1
ATOM 668 N N . ASN A 1 84 ? 5.967 3.551 6.540 1.00 88.31 84 ASN A N 1
ATOM 669 C CA . ASN A 1 84 ? 6.778 4.334 7.463 1.00 88.31 84 ASN A CA 1
ATOM 670 C C . ASN A 1 84 ? 6.212 5.748 7.675 1.00 88.31 84 ASN A C 1
ATOM 672 O O . ASN A 1 84 ? 6.138 6.218 8.808 1.00 88.31 84 ASN A O 1
ATOM 676 N N . GLU A 1 85 ? 5.761 6.415 6.613 1.00 89.44 85 GLU A N 1
ATOM 677 C CA . GLU A 1 85 ? 5.161 7.749 6.714 1.00 89.44 85 GLU A CA 1
ATOM 678 C C . GLU A 1 85 ? 3.817 7.733 7.455 1.00 89.44 85 GLU A C 1
ATOM 680 O O . GLU A 1 85 ? 3.561 8.599 8.296 1.00 89.44 85 GLU A O 1
ATOM 685 N N . LEU A 1 86 ? 2.974 6.727 7.215 1.00 91.12 86 LEU A N 1
ATOM 686 C CA . LEU A 1 86 ? 1.710 6.564 7.938 1.00 91.12 86 LEU A CA 1
ATOM 687 C C . LEU A 1 86 ? 1.922 6.206 9.411 1.00 91.12 86 LEU A C 1
ATOM 689 O O . LEU A 1 86 ? 1.134 6.624 10.261 1.00 91.12 86 LEU A O 1
ATOM 693 N N . LEU A 1 87 ? 2.987 5.469 9.732 1.00 89.88 87 LEU A N 1
ATOM 694 C CA . LEU A 1 87 ? 3.371 5.176 11.111 1.00 89.88 87 LEU A CA 1
ATOM 695 C C . LEU A 1 87 ? 3.895 6.407 11.838 1.00 89.88 87 LEU A C 1
ATOM 697 O O . LEU A 1 87 ? 3.463 6.660 12.960 1.00 89.88 87 LEU A O 1
ATOM 701 N N . LYS A 1 88 ? 4.765 7.196 11.200 1.00 89.44 88 LYS A N 1
ATOM 702 C CA . LYS A 1 88 ? 5.258 8.464 11.761 1.00 89.44 88 LYS A CA 1
ATOM 703 C C . LYS A 1 88 ? 4.123 9.435 12.076 1.00 89.44 88 LYS A C 1
ATOM 705 O O . LYS A 1 88 ? 4.183 10.134 13.079 1.00 89.44 88 LYS A O 1
ATOM 710 N N . LYS A 1 89 ? 3.085 9.461 11.236 1.00 91.06 89 LYS A N 1
ATOM 711 C CA . LYS A 1 89 ? 1.880 10.279 11.452 1.00 91.06 89 LYS A CA 1
ATOM 712 C C . LYS A 1 89 ? 0.887 9.664 12.441 1.00 91.06 89 LYS A C 1
ATOM 714 O O . LYS A 1 89 ? -0.092 10.309 12.785 1.00 91.06 89 LYS A O 1
ATOM 719 N N . GLY A 1 90 ? 1.083 8.412 12.855 1.00 91.38 90 GLY A N 1
ATOM 720 C CA . GLY A 1 90 ? 0.164 7.676 13.727 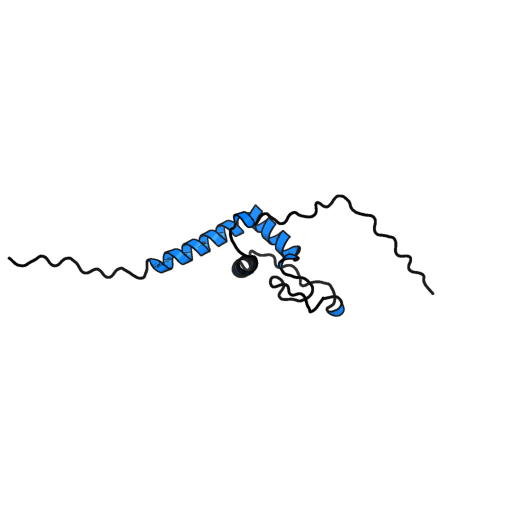1.00 91.38 90 GLY A CA 1
ATOM 721 C C . GLY A 1 90 ? -1.099 7.139 13.041 1.00 91.38 90 GLY A C 1
ATOM 722 O O . GLY A 1 90 ? -1.787 6.304 13.623 1.00 91.38 90 GLY A O 1
ATOM 723 N N . HIS A 1 91 ? -1.374 7.525 11.791 1.00 92.38 91 HIS A N 1
ATOM 724 C CA . HIS A 1 91 ? -2.606 7.173 11.077 1.00 92.38 91 HIS A CA 1
ATOM 725 C C . HIS A 1 91 ? -2.795 5.662 10.921 1.00 92.38 91 HIS A C 1
ATOM 727 O O . HIS A 1 91 ? -3.905 5.162 11.077 1.00 92.38 91 HIS A O 1
ATOM 733 N N . LEU A 1 92 ? -1.718 4.919 10.630 1.00 90.94 92 LEU A N 1
ATOM 734 C CA . LEU A 1 92 ? -1.824 3.465 10.474 1.00 90.94 92 LEU A CA 1
ATOM 735 C C . LEU A 1 92 ? -2.211 2.786 11.796 1.00 90.94 92 LEU A C 1
ATOM 737 O O . LEU A 1 92 ? -3.016 1.861 11.803 1.00 90.94 92 LEU A O 1
ATOM 741 N N . ARG A 1 93 ? -1.673 3.262 12.926 1.00 89.94 93 ARG A N 1
ATOM 742 C CA . ARG A 1 93 ? -1.979 2.707 14.255 1.00 89.94 93 ARG A CA 1
ATOM 743 C C . ARG A 1 93 ? -3.417 3.004 14.664 1.00 89.94 93 ARG A C 1
ATOM 745 O O . ARG A 1 93 ? -4.105 2.113 15.153 1.00 89.94 93 ARG A O 1
ATOM 752 N N . GLU A 1 94 ? -3.859 4.240 14.449 1.00 91.81 94 GLU A N 1
ATOM 753 C CA . GLU A 1 94 ? -5.234 4.659 14.723 1.00 91.81 94 GLU A CA 1
ATOM 754 C C . GLU A 1 94 ? -6.226 3.827 13.908 1.00 91.81 94 GLU A C 1
ATOM 756 O O . GLU A 1 94 ? -7.133 3.221 14.470 1.00 91.81 94 GLU A O 1
ATOM 761 N N . PHE A 1 95 ? -5.983 3.691 12.604 1.00 92.06 95 PHE A N 1
ATOM 762 C CA . PHE A 1 95 ? -6.851 2.928 11.717 1.00 92.06 95 PHE A CA 1
ATOM 763 C C . PHE A 1 95 ? -6.990 1.454 12.131 1.00 92.06 95 PHE A C 1
ATOM 765 O O . PHE A 1 95 ? -8.099 0.925 12.182 1.00 92.06 95 PHE A O 1
ATOM 772 N N . LEU A 1 96 ? -5.881 0.791 12.478 1.00 89.94 96 LEU A N 1
ATOM 773 C CA . LEU A 1 96 ? -5.912 -0.597 12.957 1.00 89.94 96 LEU A CA 1
ATOM 774 C C . LEU A 1 96 ? -6.671 -0.734 14.288 1.00 89.94 96 LEU A C 1
ATOM 776 O O . LEU A 1 96 ? -7.398 -1.709 14.483 1.00 89.94 96 LEU A O 1
ATOM 780 N N . SER A 1 97 ? -6.549 0.252 15.182 1.00 89.94 97 SER A N 1
ATOM 781 C CA . SER A 1 97 ? -7.307 0.302 16.438 1.00 89.94 97 SER A CA 1
ATOM 782 C C . SER A 1 97 ? -8.813 0.435 16.190 1.00 89.94 97 SER A C 1
ATOM 784 O O . SER A 1 97 ? -9.606 -0.287 16.795 1.00 89.94 97 SER A O 1
ATOM 786 N N . GLU A 1 98 ? -9.220 1.296 15.254 1.00 90.94 98 GLU A N 1
ATOM 787 C CA . GLU A 1 98 ? -10.630 1.466 14.886 1.00 90.94 98 GLU A CA 1
ATOM 788 C C . GLU A 1 98 ? -11.222 0.204 14.248 1.00 90.94 98 GLU A C 1
ATOM 790 O O . GLU A 1 98 ? -12.344 -0.182 14.584 1.00 90.94 98 GLU A O 1
ATOM 795 N N . ILE A 1 99 ? -10.454 -0.503 13.408 1.00 88.44 99 ILE A N 1
ATOM 796 C CA . ILE A 1 99 ? -10.852 -1.822 12.894 1.00 88.44 99 ILE A CA 1
ATOM 797 C C . ILE A 1 99 ? -11.103 -2.786 14.059 1.00 88.44 99 ILE A C 1
ATOM 799 O O . ILE A 1 99 ? -12.183 -3.372 14.146 1.00 88.44 99 ILE A O 1
ATOM 803 N N . ALA A 1 100 ? -10.151 -2.923 14.987 1.00 87.00 100 ALA A N 1
ATOM 804 C CA . ALA A 1 100 ? -10.287 -3.832 16.125 1.00 87.00 100 ALA A CA 1
ATOM 805 C C . ALA A 1 100 ? -11.529 -3.514 16.980 1.00 87.00 100 ALA A C 1
ATOM 807 O O . ALA A 1 100 ? -12.298 -4.415 17.324 1.00 87.00 100 ALA A O 1
ATOM 808 N N . LYS A 1 101 ? -11.789 -2.230 17.259 1.00 88.69 101 LYS A N 1
ATOM 809 C CA . LYS A 1 101 ? -12.994 -1.786 17.982 1.00 88.69 101 LYS A CA 1
ATOM 810 C C . LYS A 1 101 ? -14.284 -2.117 17.229 1.00 88.69 101 LYS A C 1
ATOM 812 O O . LYS A 1 101 ? -15.246 -2.572 17.848 1.00 88.69 101 LYS A O 1
ATOM 817 N N . ALA A 1 102 ? -14.314 -1.919 15.910 1.00 86.62 102 ALA A N 1
ATOM 818 C CA . ALA A 1 102 ? -15.478 -2.225 15.077 1.00 86.62 102 ALA A CA 1
ATOM 819 C C . ALA A 1 102 ? -15.797 -3.730 15.022 1.00 86.62 102 ALA A C 1
ATOM 821 O O . ALA A 1 102 ? -16.959 -4.116 14.880 1.00 86.62 102 ALA A O 1
ATOM 822 N N . HIS A 1 103 ? -14.787 -4.593 15.156 1.00 81.75 103 HIS A N 1
ATOM 823 C CA . HIS A 1 103 ? -15.000 -6.035 15.282 1.00 81.75 103 HIS A CA 1
ATOM 824 C C . HIS A 1 103 ? -15.604 -6.419 16.641 1.00 81.75 103 HIS A C 1
ATOM 826 O O . HIS A 1 103 ? -16.510 -7.248 16.678 1.00 81.75 103 HIS A O 1
ATOM 832 N N . LEU A 1 104 ? -15.183 -5.774 17.733 1.00 78.12 104 LEU A N 1
ATOM 833 C CA . LEU A 1 104 ? -15.703 -6.037 19.083 1.00 78.12 104 LEU A CA 1
ATOM 834 C C . LEU A 1 104 ? -17.143 -5.533 19.285 1.00 78.12 104 LEU A C 1
ATOM 836 O O . LEU A 1 104 ? -17.943 -6.178 19.960 1.00 78.12 104 LEU A O 1
ATOM 840 N N . SER A 1 105 ? -17.515 -4.404 18.675 1.00 68.69 105 SER A N 1
ATOM 841 C CA . SER A 1 105 ? -18.873 -3.847 18.799 1.00 68.69 105 SER A CA 1
ATOM 842 C C . SER A 1 105 ? -19.950 -4.669 18.077 1.00 68.69 105 SER A C 1
ATOM 844 O O . SER A 1 105 ? -21.136 -4.523 18.371 1.00 68.69 105 SER A O 1
ATOM 846 N N . LYS A 1 106 ? -19.565 -5.580 17.173 1.00 60.50 106 LYS A N 1
ATOM 847 C CA . LYS A 1 106 ? -20.496 -6.511 16.518 1.00 60.50 106 LYS A CA 1
ATOM 848 C C . LYS A 1 106 ? -20.939 -7.674 17.410 1.00 60.50 106 LYS A C 1
ATOM 850 O O . LYS A 1 106 ? -22.012 -8.220 17.164 1.00 60.50 106 LYS A O 1
ATOM 855 N N . GLU A 1 107 ? -20.187 -8.029 18.453 1.00 55.47 107 GLU A N 1
ATOM 856 C CA . GLU A 1 107 ? -20.573 -9.110 19.376 1.00 55.47 107 GLU A CA 1
ATOM 857 C C . GLU A 1 107 ? -21.590 -8.676 20.444 1.00 55.47 107 GLU A C 1
ATOM 859 O O . GLU A 1 107 ? -22.312 -9.512 20.988 1.00 55.47 107 GLU A O 1
ATOM 864 N N . THR A 1 108 ? -21.735 -7.377 20.720 1.00 51.38 108 THR A N 1
ATOM 865 C CA . THR A 1 108 ? -22.643 -6.887 21.775 1.00 51.38 108 THR A CA 1
ATOM 866 C C . THR A 1 108 ? -24.076 -6.624 21.300 1.00 51.38 108 THR A C 1
ATOM 868 O O . THR A 1 108 ? -24.974 -6.463 22.126 1.00 51.38 108 THR A O 1
ATOM 871 N N . ALA A 1 109 ? -24.349 -6.671 19.991 1.00 50.62 109 ALA A N 1
ATOM 872 C CA . ALA A 1 109 ? -25.698 -6.497 19.439 1.00 50.62 109 ALA A CA 1
ATOM 873 C C . ALA A 1 109 ? -26.548 -7.793 19.422 1.00 50.62 109 ALA A C 1
ATOM 875 O O . ALA A 1 109 ? -27.696 -7.773 18.980 1.00 50.62 109 ALA A O 1
ATOM 876 N N . GLY A 1 110 ? -26.006 -8.924 19.899 1.00 53.00 110 GLY A N 1
ATOM 877 C CA . GLY A 1 110 ? -26.644 -10.247 19.821 1.00 53.00 110 GLY A CA 1
ATOM 878 C C . GLY A 1 110 ? -27.316 -10.782 21.095 1.00 53.00 110 GLY A C 1
ATOM 879 O O . GLY A 1 110 ? -27.905 -11.866 21.051 1.00 53.00 110 GLY A O 1
ATOM 880 N N . LYS A 1 111 ? -27.260 -10.093 22.246 1.00 53.56 111 LYS A N 1
ATOM 881 C CA . LYS A 1 111 ? -27.879 -1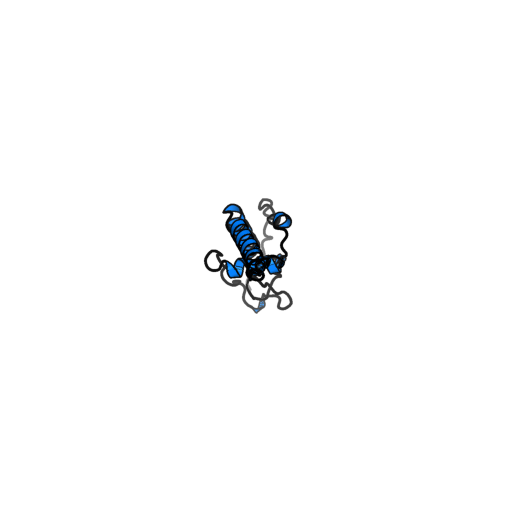0.612 23.482 1.00 53.56 111 LYS A CA 1
ATOM 882 C C . LYS A 1 111 ? -28.438 -9.527 24.399 1.00 53.56 111 LYS A C 1
ATOM 884 O O . LYS A 1 111 ? -27.935 -9.279 25.487 1.00 53.56 111 LYS A O 1
ATOM 889 N N . SER A 1 112 ? -29.567 -8.955 24.002 1.00 54.50 112 SER A N 1
ATOM 890 C CA . SER A 1 112 ? -30.479 -8.304 24.944 1.00 54.50 112 SER A CA 1
ATOM 891 C C . SER A 1 112 ? -31.921 -8.379 24.438 1.00 54.50 112 SER A C 1
ATOM 893 O O . SER A 1 112 ? -32.481 -7.446 23.875 1.00 54.50 112 SER A O 1
ATOM 895 N N . LY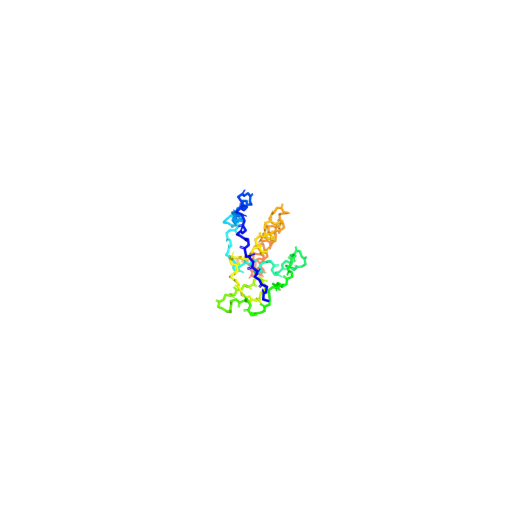S A 1 113 ? -32.567 -9.521 24.688 1.00 45.88 113 LYS A N 1
ATOM 896 C CA . LYS A 1 113 ? -33.997 -9.521 25.005 1.00 45.88 113 LYS A CA 1
ATOM 897 C C . LYS A 1 113 ? -34.143 -10.131 26.386 1.00 45.88 113 LYS A C 1
ATOM 899 O O . LYS A 1 113 ? -33.907 -11.320 26.576 1.00 45.88 113 LYS A O 1
ATOM 904 N N . GLY A 1 114 ? -34.421 -9.256 27.346 1.00 51.50 114 GLY A N 1
ATOM 905 C CA . GLY A 1 114 ? -34.702 -9.632 28.716 1.00 51.50 114 GLY A CA 1
ATOM 906 C C . GLY A 1 114 ? -35.959 -10.488 28.801 1.00 51.50 114 GLY A C 1
ATOM 907 O O . GLY A 1 114 ? -36.933 -10.263 28.086 1.00 51.50 114 GLY A O 1
ATOM 908 N N . ALA A 1 115 ? -35.932 -11.440 29.721 1.00 46.09 115 ALA A N 1
ATOM 909 C CA . ALA A 1 115 ? -37.125 -11.924 30.382 1.00 46.09 115 ALA A CA 1
ATOM 910 C C . ALA A 1 115 ? -36.924 -11.612 31.865 1.00 46.09 115 ALA A C 1
ATOM 912 O O . ALA A 1 115 ? -35.967 -12.078 32.483 1.00 46.09 115 ALA A O 1
ATOM 913 N N . ALA A 1 116 ? -37.771 -10.729 32.387 1.00 60.66 116 ALA A N 1
ATOM 914 C CA . ALA A 1 116 ? -37.826 -10.387 33.799 1.00 60.66 116 ALA A CA 1
ATOM 915 C C . ALA A 1 116 ? -38.033 -11.656 34.652 1.00 60.66 116 ALA A C 1
ATOM 917 O O . ALA A 1 116 ? -38.707 -12.583 34.194 1.00 60.66 116 ALA A O 1
ATOM 918 N N . PRO A 1 117 ? -37.505 -11.715 35.887 1.00 54.84 117 PRO A N 1
ATOM 919 C CA . PRO A 1 117 ? -37.811 -12.811 36.790 1.00 54.84 117 PRO A CA 1
ATOM 920 C C . PRO A 1 117 ? -39.274 -12.670 37.227 1.00 54.84 117 PRO A C 1
ATOM 922 O O . PRO A 1 117 ? -39.620 -11.773 37.994 1.00 54.84 117 PRO A O 1
ATOM 925 N N . ALA A 1 118 ? -40.149 -13.529 36.706 1.00 60.25 118 ALA A N 1
ATOM 926 C CA . ALA A 1 118 ? -41.501 -13.660 37.230 1.00 60.25 118 ALA A CA 1
ATOM 927 C C . ALA A 1 118 ? -41.402 -14.147 38.685 1.00 60.25 118 ALA A C 1
ATOM 929 O O . ALA A 1 118 ? -40.816 -15.196 38.958 1.00 60.25 118 ALA A O 1
ATOM 930 N N . SER A 1 119 ? -41.921 -13.352 39.621 1.00 63.19 119 SER A N 1
ATOM 931 C CA . SER A 1 119 ? -42.008 -13.708 41.039 1.00 63.19 119 SER A CA 1
ATOM 932 C C . SER A 1 119 ? -42.818 -15.002 41.232 1.00 63.19 119 SER A C 1
ATOM 934 O O . SER A 1 119 ? -43.765 -15.234 40.477 1.00 63.19 119 SER A O 1
ATOM 936 N N . PRO A 1 120 ? -42.492 -15.844 42.230 1.00 65.81 120 PRO A N 1
ATOM 937 C CA . PRO A 1 120 ? -43.218 -17.089 42.456 1.00 65.81 120 PRO A CA 1
ATOM 938 C C . PRO A 1 120 ? -44.584 -16.813 43.114 1.00 65.81 120 PRO A C 1
ATOM 940 O O . PRO A 1 120 ? -44.685 -15.893 43.932 1.00 65.81 120 PRO A O 1
ATOM 943 N N . PRO A 1 121 ? -45.641 -17.579 42.781 1.00 69.19 121 PRO A N 1
ATOM 944 C CA . PRO A 1 121 ? -46.925 -17.448 43.452 1.00 69.19 121 PRO A CA 1
ATOM 945 C C . PRO A 1 121 ? -46.880 -18.045 44.868 1.00 69.19 121 PRO A C 1
ATOM 947 O O . PRO A 1 121 ? -46.049 -18.899 45.177 1.00 69.19 121 PRO A O 1
ATOM 950 N N . ARG A 1 122 ? -47.777 -17.506 45.696 1.00 63.03 122 ARG A N 1
ATOM 951 C CA . ARG A 1 122 ? -47.912 -17.622 47.154 1.00 63.03 122 ARG A CA 1
ATOM 952 C C . ARG A 1 122 ? -48.170 -19.033 47.676 1.00 63.03 122 ARG A C 1
ATOM 954 O O . ARG A 1 122 ? -48.934 -19.764 47.010 1.00 63.03 122 ARG A O 1
#

Radius of gyration: 24.79 Å; chains: 1; bounding box: 80×28×82 Å

Sequence (122 aa):
MGRFQYLPQEKEEGMSVSTWPDISHLSISTPELVNALRQMGQQVKCPPKMKAPDSFRNPGLWCDFHRDHGHKTEDCIALRIEVNELLKKGHLREFLSEIAKAHLSKETAGKSKGAAPASPPR

Foldseek 3Di:
DDDDDDDDPDDPPPDPPDDQPPCVVVVDDLVVLLVLLVVVPPLFDQDPADPDPPVQFDQVEAASNNRDTRHHVVPDPSSRVRVVVCVVVCNSVVSVVVVVVVVVVVVVVPDDDDDDPDDDDD

Secondary structure (DSSP, 8-state):
------------TTS-------GGGGT--HHHHHHHHHHHGGGS-PPPPP-S-GGGS-TT-EETTTTEESS-STT-HHHHHHHHHHHHTTHHHHHHHHHHHHHHTTTGGG-------PPPP-

Organism: Brassica cretica (NCBI:txid69181)